Protein AF-A0A3P8FCE8-F1 (afdb_monomer)

Solvent-accessible surface area (backbone atoms only — not comparable to full-atom values): 5911 Å² total; per-residue (Å²): 136,85,81,62,67,84,40,74,64,48,49,51,50,54,50,51,55,49,52,52,50,52,53,52,50,52,50,52,50,55,52,50,54,53,53,51,54,52,49,52,51,52,48,48,30,59,73,77,32,58,80,65,49,49,60,73,68,52,72,84,70,67,68,68,69,76,62,60,77,73,83,77,75,63,91,83,64,75,55,67,53,75,76,68,36,71,73,72,59,78,78,75,76,131

Sequence (94 aa):
MAVPDSVQFAARYIQTAAAEREERARMKQLVLEMHEAQKEEEMEWGHYGGPDAVLAHQFPVNVNRDRWVKYNHPKGAPDADVVFGTHSQKRCAN

Foldseek 3Di:
DDDDPVPPVNVVVVVVVVVVVVVVVVVVVVVVVVVVVVVVVLVCCPVVNDPVSNVVPDDPDPPVVVVPPDDDDPPPDDDPCVVVNPPVVVVPDD

pLDDT: mean 75.03, std 12.64, range [42.12, 97.0]

Organism: NCBI:txid31246

Secondary structure (DSSP, 8-state):
-PPPTTSHHHHHHHHHHHHHHHHHHHHHHHHHHHHHHHHHHHHHHHHHS-HHHHHHTS----HHHHT-----PPTTPPPHHHHS-TTTGGG---

Mean predicted aligned error: 16.54 Å

Structure (mmCIF, N/CA/C/O backbone):
data_AF-A0A3P8FCE8-F1
#
_entry.id   AF-A0A3P8FCE8-F1
#
loop_
_atom_site.group_PDB
_atom_site.id
_atom_site.type_symbol
_atom_site.label_atom_id
_atom_site.label_alt_id
_atom_site.label_comp_id
_atom_site.label_asym_id
_atom_site.label_entity_id
_atom_site.label_seq_id
_atom_site.pdbx_PDB_ins_code
_atom_site.Cartn_x
_atom_site.Cartn_y
_atom_site.Cartn_z
_atom_site.occupancy
_atom_site.B_iso_or_equiv
_atom_site.auth_seq_id
_atom_site.auth_comp_id
_atom_site.auth_asym_id
_atom_site.auth_atom_id
_atom_site.pdbx_PDB_model_num
ATOM 1 N N . MET A 1 1 ? -25.219 1.845 21.271 1.00 49.00 1 MET A N 1
ATOM 2 C CA . MET A 1 1 ? -25.322 1.002 22.481 1.00 49.00 1 MET A CA 1
ATOM 3 C C . MET A 1 1 ? -23.904 0.716 22.947 1.00 49.00 1 MET A C 1
ATOM 5 O O . MET A 1 1 ? -23.176 0.068 22.210 1.00 49.00 1 MET A O 1
ATOM 9 N N . ALA A 1 2 ? -23.475 1.298 24.069 1.00 67.75 2 ALA A N 1
ATOM 10 C CA . ALA A 1 2 ? -22.135 1.085 24.615 1.00 67.75 2 ALA A CA 1
ATOM 11 C C . ALA A 1 2 ? -22.150 -0.179 25.482 1.00 67.75 2 ALA A C 1
ATOM 13 O O . ALA A 1 2 ? -23.003 -0.307 26.360 1.00 67.75 2 ALA A O 1
ATOM 14 N N . VAL A 1 3 ? -21.263 -1.129 25.188 1.00 57.91 3 VAL A N 1
ATOM 15 C CA . VAL A 1 3 ? -21.117 -2.355 25.981 1.00 57.91 3 VAL A CA 1
ATOM 16 C C . VAL A 1 3 ? -20.445 -1.974 27.305 1.00 57.91 3 VAL A C 1
ATOM 18 O O . VAL A 1 3 ? -19.390 -1.349 27.256 1.00 57.91 3 VAL A O 1
ATOM 21 N N . PRO A 1 4 ? -21.030 -2.300 28.470 1.00 61.84 4 PRO A N 1
ATOM 22 C CA . PRO A 1 4 ? -20.428 -1.973 29.758 1.00 61.84 4 PRO A CA 1
ATOM 23 C C . PRO A 1 4 ? -19.084 -2.686 29.956 1.00 61.84 4 PRO A C 1
ATOM 25 O O . PRO A 1 4 ? -18.988 -3.899 29.756 1.00 61.84 4 PRO A O 1
ATOM 28 N N . ASP A 1 5 ? -18.076 -1.954 30.435 1.00 60.62 5 ASP A N 1
ATOM 29 C CA . ASP A 1 5 ? -16.722 -2.469 30.712 1.00 60.62 5 ASP A CA 1
ATOM 30 C C . ASP A 1 5 ? -16.686 -3.569 31.793 1.00 60.62 5 ASP A C 1
ATOM 32 O O . ASP A 1 5 ? -15.682 -4.258 31.962 1.00 60.62 5 ASP A O 1
ATOM 36 N N . SER A 1 6 ? -17.793 -3.768 32.518 1.00 60.94 6 SER A N 1
ATOM 37 C CA . SER A 1 6 ? -17.958 -4.823 33.524 1.00 60.94 6 SER A CA 1
ATOM 38 C C . SER A 1 6 ? -17.999 -6.235 32.932 1.00 60.94 6 SER A C 1
ATOM 40 O O . SER A 1 6 ? -17.788 -7.216 33.649 1.00 60.94 6 SER A O 1
ATOM 42 N N . VAL A 1 7 ? -18.251 -6.367 31.628 1.00 68.94 7 VAL A N 1
ATOM 43 C CA . VAL A 1 7 ? -18.213 -7.656 30.939 1.00 68.94 7 VAL A CA 1
ATOM 44 C C . VAL A 1 7 ? -16.753 -7.978 30.617 1.00 68.94 7 VAL A C 1
ATOM 46 O O . VAL A 1 7 ? -16.113 -7.259 29.859 1.00 68.94 7 VAL A O 1
ATOM 49 N N . GLN A 1 8 ? -16.224 -9.087 31.146 1.00 73.38 8 GLN A N 1
ATOM 50 C CA . GLN A 1 8 ? -14.834 -9.557 30.945 1.00 73.38 8 GLN A CA 1
ATOM 51 C C . GLN A 1 8 ? -14.362 -9.511 29.477 1.00 73.38 8 GLN A C 1
ATOM 53 O O . GLN A 1 8 ? -13.184 -9.297 29.190 1.00 73.38 8 GLN A O 1
ATOM 58 N N . PHE A 1 9 ? -15.293 -9.689 28.539 1.00 76.62 9 PHE A N 1
ATOM 59 C CA . PHE A 1 9 ? -15.059 -9.560 27.106 1.00 76.62 9 PHE A CA 1
ATOM 60 C C . PHE A 1 9 ? -14.689 -8.132 26.668 1.00 76.62 9 PHE A C 1
ATOM 62 O O . PHE A 1 9 ? -13.752 -7.975 25.892 1.00 76.62 9 PHE A O 1
ATOM 69 N N . ALA A 1 10 ? -15.369 -7.099 27.176 1.00 78.00 10 ALA A N 1
ATOM 70 C CA . ALA A 1 10 ? -15.102 -5.701 26.832 1.00 78.00 10 ALA A CA 1
ATOM 71 C C . ALA A 1 10 ? -13.696 -5.276 27.285 1.00 78.00 10 ALA A C 1
ATOM 73 O O . ALA A 1 10 ? -12.928 -4.734 26.493 1.00 78.00 10 ALA A O 1
ATOM 74 N N . ALA A 1 11 ? -13.314 -5.634 28.515 1.00 81.00 11 ALA A N 1
ATOM 75 C CA . ALA A 1 11 ? -11.971 -5.383 29.035 1.00 81.00 11 ALA A CA 1
ATOM 76 C C . ALA A 1 11 ? -10.878 -6.070 28.192 1.00 81.00 11 ALA A C 1
ATOM 78 O O . ALA A 1 11 ? -9.894 -5.430 27.819 1.00 81.00 11 ALA A O 1
ATOM 79 N N . ARG A 1 12 ? -11.065 -7.349 27.823 1.00 80.69 12 ARG A N 1
ATOM 80 C CA . ARG A 1 12 ? -10.123 -8.060 26.938 1.00 80.69 12 ARG A CA 1
ATOM 81 C C . ARG A 1 12 ? -10.062 -7.443 25.545 1.00 80.69 12 ARG A C 1
ATOM 83 O O . ARG A 1 12 ? -8.968 -7.276 25.025 1.00 80.69 12 ARG A O 1
ATOM 90 N N . TYR A 1 13 ? -11.202 -7.069 24.968 1.00 84.75 13 TYR A N 1
ATOM 91 C CA . TYR A 1 13 ? -11.263 -6.446 23.647 1.00 84.75 13 TYR A CA 1
ATOM 92 C C . TYR A 1 13 ? -10.494 -5.118 23.599 1.00 84.75 13 TYR A C 1
ATOM 94 O O . TYR A 1 13 ? -9.750 -4.860 22.652 1.00 84.75 13 TYR A O 1
ATOM 102 N N . ILE A 1 14 ? -10.617 -4.289 24.641 1.00 86.31 14 ILE A N 1
ATOM 103 C CA . ILE A 1 14 ? -9.867 -3.030 24.754 1.00 86.31 14 ILE A CA 1
ATOM 104 C C . ILE A 1 14 ? -8.361 -3.305 24.845 1.00 86.31 14 ILE A C 1
ATOM 106 O O . ILE A 1 14 ? -7.584 -2.648 24.153 1.00 86.31 14 ILE A O 1
ATOM 110 N N . GLN A 1 15 ? -7.948 -4.297 25.641 1.00 85.69 15 GLN A N 1
ATOM 111 C CA . GLN A 1 15 ? -6.540 -4.689 25.766 1.00 85.69 15 GLN A CA 1
ATOM 112 C C . GLN A 1 15 ? -5.969 -5.213 24.444 1.00 85.69 15 GLN A C 1
ATOM 114 O O . GLN A 1 15 ? -4.901 -4.772 24.027 1.00 85.69 15 GLN A O 1
ATOM 119 N N . THR A 1 16 ? -6.692 -6.089 23.740 1.00 84.56 16 THR A N 1
ATOM 120 C CA . THR A 1 16 ? -6.254 -6.605 22.434 1.00 84.56 16 THR A CA 1
ATOM 121 C C . THR A 1 16 ? -6.179 -5.499 21.388 1.00 84.56 16 THR A C 1
ATOM 123 O O . THR A 1 16 ? -5.218 -5.438 20.631 1.00 84.56 16 THR A O 1
ATOM 126 N N . ALA A 1 17 ? -7.145 -4.575 21.380 1.00 87.25 17 ALA A N 1
ATOM 127 C CA . ALA A 1 17 ? -7.132 -3.438 20.465 1.00 87.25 17 ALA A CA 1
ATOM 128 C C . ALA A 1 17 ? -5.993 -2.451 20.779 1.00 87.25 17 ALA A C 1
ATOM 130 O O . ALA A 1 17 ? -5.476 -1.801 19.873 1.00 87.25 17 ALA A O 1
ATOM 131 N N . ALA A 1 18 ? -5.604 -2.305 22.048 1.00 88.69 18 ALA A N 1
ATOM 132 C CA . ALA A 1 18 ? -4.447 -1.505 22.438 1.00 88.69 18 ALA A CA 1
ATOM 133 C C . ALA A 1 18 ? -3.134 -2.162 21.986 1.00 88.69 18 ALA A C 1
ATOM 135 O O . ALA A 1 18 ? -2.334 -1.498 21.329 1.00 88.69 18 ALA A O 1
ATOM 136 N N . ALA A 1 19 ? -2.968 -3.463 22.242 1.00 88.94 19 ALA A N 1
ATOM 137 C CA . ALA A 1 19 ? -1.796 -4.229 21.815 1.00 88.94 19 ALA A CA 1
ATOM 138 C C . ALA A 1 19 ? -1.627 -4.221 20.285 1.00 88.94 19 ALA A C 1
ATOM 140 O O . ALA A 1 19 ? -0.542 -3.953 19.780 1.00 88.94 19 ALA A O 1
ATOM 141 N N . GLU A 1 20 ? -2.714 -4.397 19.527 1.00 89.88 20 GLU A N 1
ATOM 142 C CA . GLU A 1 20 ? -2.663 -4.352 18.062 1.00 89.88 20 GLU A CA 1
ATOM 143 C C . GLU A 1 20 ? -2.246 -2.966 17.535 1.00 89.88 20 GLU A C 1
ATOM 145 O O . GLU A 1 20 ? -1.529 -2.857 16.539 1.00 89.88 20 GLU A O 1
ATOM 150 N N . ARG A 1 21 ? -2.671 -1.875 18.189 1.00 90.69 21 ARG A N 1
ATOM 151 C CA . ARG A 1 21 ? -2.226 -0.524 17.808 1.00 90.69 21 ARG A CA 1
ATOM 152 C C . ARG A 1 21 ? -0.738 -0.327 18.057 1.00 90.69 21 ARG A C 1
ATOM 154 O O . ARG A 1 21 ? -0.088 0.301 17.224 1.00 90.69 21 ARG A O 1
ATOM 161 N N . GLU A 1 22 ? -0.220 -0.845 19.165 1.00 92.94 22 GLU A N 1
ATOM 162 C CA . GLU A 1 22 ? 1.203 -0.780 19.493 1.00 92.94 22 GLU A CA 1
ATOM 163 C C . GLU A 1 22 ? 2.039 -1.585 18.492 1.00 92.94 22 GLU A C 1
ATOM 165 O O . GLU A 1 22 ? 2.990 -1.054 17.919 1.00 92.94 22 GLU A O 1
ATOM 170 N N . GLU A 1 23 ? 1.629 -2.814 18.170 1.00 91.75 23 GLU A N 1
ATOM 171 C CA . GLU A 1 23 ? 2.295 -3.632 17.150 1.00 91.75 23 GLU A CA 1
ATOM 172 C C . GLU A 1 23 ? 2.261 -2.968 15.770 1.00 91.75 23 GLU A C 1
ATOM 174 O O . GLU A 1 23 ? 3.283 -2.900 15.084 1.00 91.75 23 GLU A O 1
ATOM 179 N N . ARG A 1 24 ? 1.114 -2.401 15.373 1.00 93.00 24 ARG A N 1
ATOM 180 C CA . ARG A 1 24 ? 1.002 -1.634 14.124 1.00 93.00 24 ARG A CA 1
ATOM 181 C C . ARG A 1 24 ? 1.900 -0.400 14.133 1.00 93.00 24 ARG A C 1
ATOM 183 O O . ARG A 1 24 ? 2.464 -0.074 13.093 1.00 93.00 24 ARG A O 1
ATOM 190 N N . ALA A 1 25 ? 2.023 0.307 15.255 1.00 94.88 25 ALA A N 1
ATOM 191 C CA . ALA A 1 25 ? 2.906 1.467 15.367 1.00 94.88 25 ALA A CA 1
ATOM 192 C C . ALA A 1 25 ? 4.379 1.057 15.250 1.00 94.88 25 ALA A C 1
ATOM 194 O O . ALA A 1 25 ? 5.110 1.646 14.457 1.00 94.88 25 ALA A O 1
ATOM 195 N N . ARG A 1 26 ? 4.781 -0.014 15.941 1.00 96.00 26 ARG A N 1
ATOM 196 C CA . ARG A 1 26 ? 6.124 -0.592 15.841 1.00 96.00 26 ARG A CA 1
ATOM 197 C C . ARG A 1 26 ? 6.445 -1.036 14.415 1.00 96.00 26 ARG A C 1
ATOM 199 O O . ARG A 1 26 ? 7.520 -0.740 13.909 1.00 96.00 26 ARG A O 1
ATOM 206 N N . MET A 1 27 ? 5.512 -1.717 13.751 1.00 96.19 27 MET A N 1
ATOM 207 C CA . MET A 1 27 ? 5.693 -2.153 12.367 1.00 96.19 27 MET A CA 1
ATOM 208 C C . MET A 1 27 ? 5.819 -0.959 11.421 1.00 96.19 27 MET A C 1
ATOM 210 O O . MET A 1 27 ? 6.699 -0.953 10.568 1.00 96.19 27 MET A O 1
ATOM 214 N N . LYS A 1 28 ? 4.977 0.069 11.580 1.00 97.00 28 LYS A N 1
ATOM 215 C CA . LYS A 1 28 ? 5.099 1.310 10.805 1.00 97.00 28 LYS A CA 1
ATOM 216 C C . LYS A 1 28 ? 6.467 1.952 10.996 1.00 97.00 28 LYS A C 1
ATOM 218 O O . LYS A 1 28 ? 7.062 2.361 10.010 1.00 97.00 28 LYS A O 1
ATOM 223 N N . GLN A 1 29 ? 6.957 2.017 12.2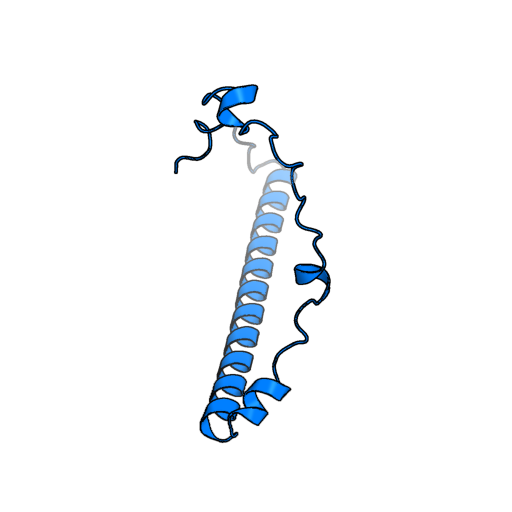32 1.00 96.19 29 GLN A N 1
ATOM 224 C CA . GLN A 1 29 ? 8.273 2.571 12.525 1.00 96.19 29 GLN A CA 1
ATOM 225 C C . GLN A 1 29 ? 9.390 1.762 11.853 1.00 96.19 29 GLN A C 1
ATOM 227 O O . GLN A 1 29 ? 10.180 2.341 11.120 1.00 96.19 29 GLN A O 1
ATOM 232 N N . LEU A 1 30 ? 9.389 0.434 12.002 1.00 95.81 30 LEU A N 1
ATOM 233 C CA . LEU A 1 30 ? 10.352 -0.449 11.333 1.00 95.81 30 LEU A CA 1
ATOM 234 C C . LEU A 1 30 ? 10.343 -0.250 9.811 1.00 95.81 30 LEU A C 1
ATOM 236 O O . LEU A 1 30 ? 11.386 -0.171 9.173 1.00 95.81 30 LEU A O 1
ATOM 240 N N . VAL A 1 31 ? 9.152 -0.160 9.219 1.00 95.06 31 VAL A N 1
ATOM 241 C CA . VAL A 1 31 ? 9.001 0.064 7.781 1.00 95.06 31 VAL A CA 1
ATOM 242 C C . VAL A 1 31 ? 9.558 1.431 7.383 1.00 95.06 31 VAL A C 1
ATOM 244 O O . VAL A 1 31 ? 10.221 1.521 6.356 1.00 95.06 31 VAL A O 1
ATOM 247 N N . LEU A 1 32 ? 9.320 2.491 8.160 1.00 94.94 32 LEU A N 1
ATOM 248 C CA . LEU A 1 32 ? 9.900 3.811 7.888 1.00 94.94 32 LEU A CA 1
ATOM 249 C C . LEU A 1 32 ? 11.433 3.779 7.947 1.00 94.94 32 LEU A C 1
ATOM 251 O O . LEU A 1 32 ? 12.061 4.279 7.021 1.00 94.94 32 LEU A O 1
ATOM 255 N N . GLU A 1 33 ? 12.013 3.131 8.959 1.00 94.94 33 GLU A N 1
ATOM 256 C CA . GLU A 1 33 ? 13.468 2.951 9.093 1.00 94.94 33 GLU A CA 1
ATOM 257 C C . GLU A 1 33 ? 14.058 2.209 7.880 1.00 94.94 33 GLU A C 1
ATOM 259 O O . GLU A 1 33 ? 15.085 2.612 7.338 1.00 94.94 33 GLU A O 1
ATOM 264 N N . MET A 1 34 ? 13.375 1.171 7.381 1.00 91.75 34 MET A N 1
ATOM 265 C CA . MET A 1 34 ? 13.795 0.466 6.163 1.00 91.75 34 MET A CA 1
ATOM 266 C C . MET A 1 34 ? 13.785 1.368 4.921 1.00 91.75 34 MET A C 1
ATOM 268 O O . MET A 1 34 ? 14.710 1.297 4.115 1.00 91.75 34 MET A O 1
ATOM 272 N N . HIS A 1 35 ? 12.757 2.205 4.749 1.00 89.50 35 HIS A N 1
ATOM 273 C CA . HIS A 1 35 ? 12.701 3.142 3.622 1.00 89.50 35 HIS A CA 1
ATOM 274 C C . HIS A 1 35 ? 13.776 4.229 3.729 1.00 89.50 35 HIS A C 1
ATOM 276 O O . HIS A 1 35 ? 14.318 4.651 2.710 1.00 89.50 35 HIS A O 1
ATOM 282 N N . GLU A 1 36 ? 14.078 4.695 4.943 1.00 87.56 36 GLU A N 1
ATOM 283 C CA . GLU A 1 36 ? 15.130 5.684 5.182 1.00 87.56 36 GLU A CA 1
ATOM 284 C C . GLU A 1 36 ? 16.509 5.123 4.824 1.00 87.56 36 GLU A C 1
ATOM 286 O O . GLU A 1 36 ? 17.221 5.746 4.039 1.00 87.56 36 GLU A O 1
ATOM 291 N N . ALA A 1 37 ? 16.826 3.908 5.281 1.00 87.75 37 ALA A N 1
ATOM 292 C CA . ALA A 1 37 ? 18.070 3.225 4.933 1.00 87.75 37 ALA A CA 1
ATOM 293 C C . ALA A 1 37 ? 18.206 2.986 3.417 1.00 87.75 37 ALA A C 1
ATOM 295 O O . ALA A 1 37 ? 19.265 3.227 2.845 1.00 87.75 37 ALA A O 1
ATOM 296 N N . GLN A 1 38 ? 17.121 2.581 2.741 1.00 81.94 38 GLN A N 1
ATOM 297 C CA . GLN A 1 38 ? 17.112 2.443 1.277 1.00 81.94 38 GLN A CA 1
ATOM 298 C C . GLN A 1 38 ? 17.382 3.772 0.565 1.00 81.94 38 GLN A C 1
ATOM 300 O O . GLN A 1 38 ? 18.097 3.809 -0.433 1.00 81.94 38 GLN A O 1
ATOM 305 N N . LYS A 1 39 ? 16.809 4.869 1.067 1.00 81.81 39 LYS A N 1
ATOM 306 C CA . LYS A 1 39 ? 16.983 6.200 0.480 1.00 81.81 39 LYS A CA 1
ATOM 307 C C . LYS A 1 39 ? 18.400 6.737 0.678 1.00 81.81 39 LYS A C 1
ATOM 309 O O . LYS A 1 39 ? 18.913 7.419 -0.206 1.00 81.81 39 LYS A O 1
ATOM 314 N N . GLU A 1 40 ? 19.011 6.470 1.830 1.00 82.31 40 GLU A N 1
ATOM 315 C CA . GLU A 1 40 ? 20.408 6.822 2.096 1.00 82.31 40 GLU A CA 1
ATOM 316 C C . GLU A 1 40 ? 21.348 6.061 1.155 1.00 82.31 40 GLU A C 1
ATOM 318 O O . GLU A 1 40 ? 22.181 6.684 0.501 1.00 82.31 40 GLU A O 1
ATOM 323 N N . GLU A 1 41 ? 21.132 4.754 0.988 1.00 76.81 41 GLU A N 1
ATOM 324 C CA . GLU A 1 41 ? 21.877 3.927 0.035 1.00 76.81 41 GLU A CA 1
ATOM 325 C C . GLU A 1 41 ? 21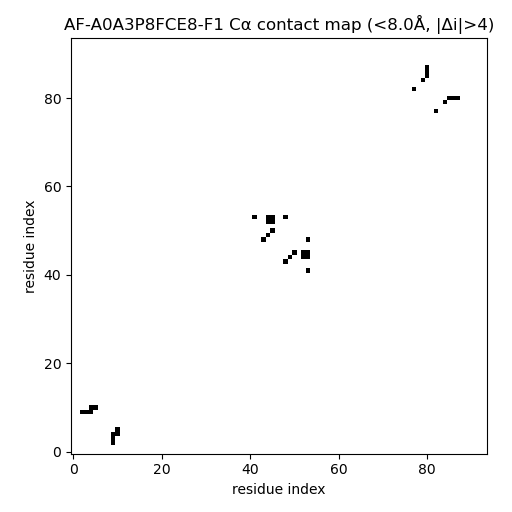.710 4.438 -1.411 1.00 76.81 41 GLU A C 1
ATOM 327 O O . GLU A 1 41 ? 22.694 4.621 -2.125 1.00 76.81 41 GLU A O 1
ATOM 332 N N . GLU A 1 42 ? 20.486 4.747 -1.854 1.00 74.44 42 GLU A N 1
ATOM 333 C CA . GLU A 1 42 ? 20.231 5.325 -3.185 1.00 74.44 42 GLU A CA 1
ATOM 334 C C . GLU A 1 42 ? 20.945 6.675 -3.380 1.00 74.44 42 GLU A C 1
ATOM 336 O O . GLU A 1 42 ? 21.500 6.943 -4.449 1.00 74.44 42 GLU A O 1
ATOM 341 N N . MET A 1 43 ? 20.962 7.525 -2.348 1.00 74.56 43 MET A N 1
ATOM 342 C CA . MET A 1 43 ? 21.668 8.806 -2.381 1.00 74.56 43 MET A CA 1
ATOM 343 C C . MET A 1 43 ? 23.184 8.612 -2.460 1.00 74.56 43 MET A C 1
ATOM 345 O O . MET A 1 43 ? 23.840 9.319 -3.224 1.00 74.56 43 MET A O 1
ATOM 349 N N . GLU A 1 44 ? 23.741 7.656 -1.718 1.00 74.62 44 GLU A N 1
ATOM 350 C CA . GLU A 1 44 ? 25.160 7.307 -1.778 1.00 74.62 44 GLU A CA 1
ATOM 351 C C . GLU A 1 44 ? 25.543 6.803 -3.175 1.00 74.62 44 GLU A C 1
ATOM 353 O O . GLU A 1 44 ? 26.500 7.306 -3.773 1.00 74.62 44 GLU A O 1
ATOM 358 N N . TRP A 1 45 ? 24.748 5.900 -3.757 1.00 68.25 45 TRP A N 1
ATOM 359 C CA . TRP A 1 45 ? 24.946 5.428 -5.128 1.00 68.25 45 TRP A CA 1
ATOM 360 C C . TRP A 1 45 ? 24.788 6.534 -6.170 1.00 68.25 45 TRP A C 1
ATOM 362 O O . TRP A 1 45 ? 25.515 6.529 -7.155 1.00 68.25 45 TRP A O 1
ATOM 372 N N . GLY A 1 46 ? 23.882 7.492 -5.973 1.00 67.56 46 GLY A N 1
ATOM 373 C CA . GLY A 1 46 ? 23.728 8.641 -6.869 1.00 67.56 46 GLY A CA 1
ATOM 374 C C . GLY A 1 46 ? 24.827 9.699 -6.722 1.00 67.56 46 GLY A C 1
ATOM 375 O O . GLY A 1 46 ? 25.098 10.437 -7.669 1.00 67.56 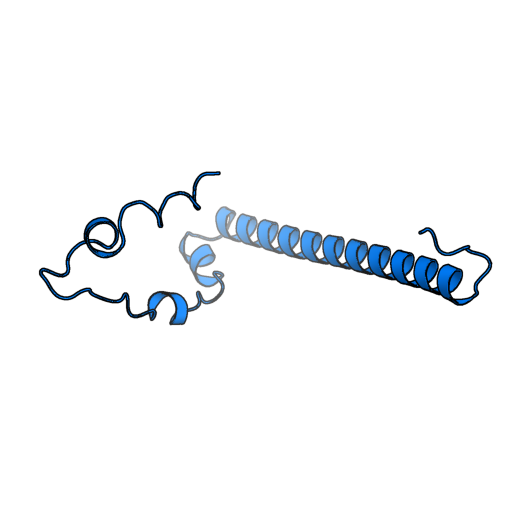46 GLY A O 1
ATOM 376 N N . HIS A 1 47 ? 25.457 9.788 -5.547 1.00 62.44 47 HIS A N 1
ATOM 377 C CA . HIS A 1 47 ? 26.504 10.765 -5.248 1.00 62.44 47 HIS A CA 1
ATOM 378 C C . HIS A 1 47 ? 27.914 10.252 -5.591 1.00 62.44 47 HIS A C 1
ATOM 380 O O . HIS A 1 47 ? 28.748 11.022 -6.068 1.00 62.44 47 HIS A O 1
ATOM 386 N N . TYR A 1 48 ? 28.195 8.966 -5.358 1.00 60.78 48 TYR A N 1
ATOM 387 C CA . TYR A 1 48 ? 29.504 8.342 -5.603 1.00 60.78 48 TYR A CA 1
ATOM 388 C C . TYR A 1 48 ? 29.515 7.365 -6.783 1.00 60.78 48 TYR A C 1
ATOM 390 O O . TYR A 1 48 ? 30.565 7.151 -7.393 1.00 60.78 48 TYR A O 1
ATOM 398 N N . GLY A 1 49 ? 28.372 6.775 -7.125 1.00 56.59 49 GLY A N 1
ATOM 399 C CA . GLY A 1 49 ? 28.211 5.940 -8.306 1.00 56.59 49 GLY A CA 1
ATOM 400 C C . GLY A 1 49 ? 27.848 6.781 -9.528 1.00 56.59 49 GLY A C 1
ATOM 401 O O . GLY A 1 49 ? 27.112 7.762 -9.458 1.00 56.59 49 GLY A O 1
ATOM 402 N N . GLY A 1 50 ? 28.378 6.408 -10.691 1.00 64.94 50 GLY A N 1
ATOM 403 C CA . GLY A 1 50 ? 27.906 6.974 -11.952 1.00 64.94 50 GLY A CA 1
ATOM 404 C C . GLY A 1 50 ? 26.421 6.646 -12.198 1.00 64.94 50 GLY A C 1
ATOM 405 O O . GLY A 1 50 ? 25.850 5.803 -11.506 1.00 64.94 50 GLY A O 1
ATOM 406 N N . PRO A 1 51 ? 25.794 7.225 -13.237 1.00 65.12 51 PRO A N 1
ATOM 407 C CA . PRO A 1 51 ? 24.384 6.975 -13.574 1.00 65.12 51 PRO A CA 1
ATOM 408 C C . PRO A 1 51 ? 24.040 5.484 -13.772 1.00 65.12 51 PRO A C 1
ATOM 410 O O . PRO A 1 51 ? 22.886 5.090 -13.634 1.00 65.12 51 PRO A O 1
ATOM 413 N N . ASP A 1 52 ? 25.046 4.657 -14.060 1.00 62.62 52 ASP A N 1
ATOM 414 C CA . ASP A 1 52 ? 24.932 3.209 -14.247 1.00 62.62 52 ASP A CA 1
ATOM 415 C C . ASP A 1 52 ? 24.770 2.433 -12.919 1.00 62.62 52 ASP A C 1
ATOM 417 O O . ASP A 1 52 ? 24.076 1.419 -12.866 1.00 62.62 52 ASP A O 1
ATOM 421 N N . ALA A 1 53 ? 25.337 2.937 -11.813 1.00 61.25 53 ALA A N 1
ATOM 422 C CA . ALA A 1 53 ? 25.218 2.319 -10.487 1.00 61.25 53 ALA A CA 1
ATOM 423 C C . ALA A 1 53 ? 23.793 2.449 -9.921 1.00 61.25 53 ALA A C 1
ATOM 425 O O . ALA A 1 53 ? 23.259 1.506 -9.342 1.00 61.25 53 ALA A O 1
ATOM 426 N N . VAL A 1 54 ? 23.144 3.589 -10.174 1.00 61.59 54 VAL A N 1
ATOM 427 C CA . VAL A 1 54 ? 21.736 3.829 -9.819 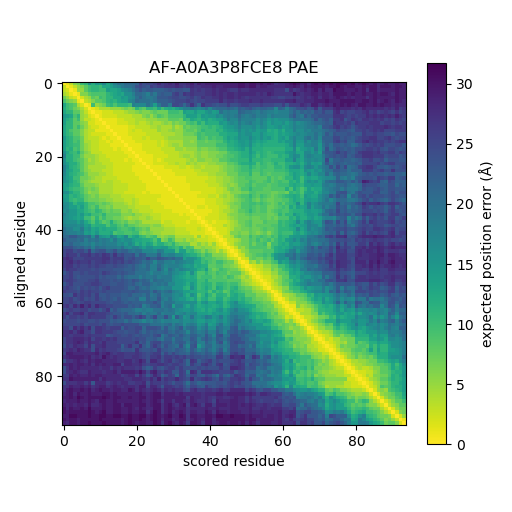1.00 61.59 54 VAL A CA 1
ATOM 428 C C . VAL A 1 54 ? 20.799 2.909 -10.612 1.00 61.59 54 VAL A C 1
ATOM 430 O O . VAL A 1 54 ? 19.790 2.449 -10.081 1.00 61.59 54 VAL A O 1
ATOM 433 N N . LEU A 1 55 ? 21.120 2.606 -11.876 1.00 63.91 55 LEU A N 1
ATOM 434 C CA . LEU A 1 55 ? 20.316 1.704 -12.709 1.00 63.91 55 LEU A CA 1
ATOM 435 C C . LEU A 1 55 ? 20.423 0.239 -12.261 1.00 63.91 55 LEU A C 1
ATOM 437 O O . LEU A 1 55 ? 19.430 -0.485 -12.297 1.00 63.91 55 LEU A O 1
ATOM 441 N N . ALA A 1 56 ? 21.613 -0.194 -11.836 1.00 63.12 56 ALA A N 1
ATOM 442 C CA . ALA A 1 56 ? 21.871 -1.568 -11.406 1.00 63.12 56 ALA A CA 1
ATOM 443 C C . ALA A 1 56 ? 21.145 -1.947 -10.102 1.00 63.12 56 ALA A C 1
ATOM 445 O O . ALA A 1 56 ? 20.825 -3.118 -9.903 1.00 63.12 56 ALA A O 1
ATOM 446 N N . HIS A 1 57 ? 20.860 -0.963 -9.243 1.00 62.28 57 HIS A N 1
ATOM 447 C CA . HIS A 1 57 ? 20.202 -1.169 -7.947 1.00 62.28 57 HIS A CA 1
ATOM 448 C C . HIS A 1 57 ? 18.683 -0.962 -7.976 1.00 62.28 57 HIS A C 1
ATOM 450 O O . HIS A 1 57 ? 18.010 -1.106 -6.955 1.00 62.28 57 HIS A O 1
ATOM 456 N N . GLN A 1 58 ? 18.106 -0.653 -9.141 1.00 64.88 58 GLN A N 1
ATOM 457 C CA . GLN A 1 58 ? 16.655 -0.615 -9.276 1.00 64.88 58 GLN A CA 1
ATOM 458 C C . GLN A 1 58 ? 16.082 -2.022 -9.115 1.00 64.88 58 GLN A C 1
ATOM 460 O O . GLN A 1 58 ? 16.441 -2.956 -9.835 1.00 64.88 58 GLN A O 1
ATOM 465 N N . PHE A 1 59 ? 15.140 -2.164 -8.181 1.00 62.75 59 PHE A N 1
ATOM 466 C CA . PHE A 1 59 ? 14.359 -3.386 -8.044 1.00 62.75 59 PHE A CA 1
ATOM 467 C C . PHE A 1 59 ? 13.763 -3.773 -9.401 1.00 62.75 59 PHE A C 1
ATOM 469 O O . PHE A 1 59 ? 13.251 -2.897 -10.107 1.00 62.75 59 PHE A O 1
ATOM 476 N N . PRO A 1 60 ? 13.788 -5.066 -9.773 1.00 68.31 60 PRO A N 1
ATOM 477 C CA . PRO A 1 60 ? 13.257 -5.510 -11.049 1.00 68.31 60 PRO A CA 1
ATOM 478 C C . PRO A 1 60 ? 11.798 -5.073 -11.158 1.00 68.31 60 PRO A C 1
ATOM 480 O O . PRO A 1 60 ? 10.921 -5.543 -10.426 1.00 68.31 60 PRO A O 1
ATOM 483 N N . VAL A 1 61 ? 11.550 -4.128 -12.062 1.00 68.00 61 VAL A N 1
ATOM 484 C CA . VAL A 1 61 ? 10.217 -3.584 -12.296 1.00 68.00 61 VAL A CA 1
ATOM 485 C C . VAL A 1 61 ? 9.329 -4.736 -12.751 1.00 68.00 61 VAL A C 1
ATOM 487 O O . VAL A 1 61 ? 9.741 -5.567 -13.563 1.00 68.00 61 VAL A O 1
ATOM 490 N N . ASN A 1 62 ? 8.113 -4.828 -12.211 1.00 71.44 62 ASN A N 1
ATOM 491 C CA . ASN A 1 62 ? 7.194 -5.895 -12.586 1.00 71.44 62 ASN A CA 1
ATOM 492 C C . ASN A 1 62 ? 6.855 -5.803 -14.083 1.00 71.44 62 ASN A C 1
ATOM 494 O O . ASN A 1 62 ? 5.942 -5.079 -14.475 1.00 71.44 62 ASN A O 1
ATOM 498 N N . VAL A 1 63 ? 7.532 -6.608 -14.900 1.00 72.75 63 VAL A N 1
ATOM 499 C CA . VAL A 1 63 ? 7.331 -6.691 -16.354 1.00 72.75 63 VAL A CA 1
ATOM 500 C C . VAL A 1 63 ? 5.913 -7.120 -16.741 1.00 72.75 63 VAL A C 1
ATOM 502 O O . VAL A 1 63 ? 5.470 -6.861 -17.857 1.00 72.75 63 VAL A O 1
ATOM 505 N N . ASN A 1 64 ? 5.155 -7.751 -15.833 1.00 73.31 64 ASN A N 1
ATOM 506 C CA . ASN A 1 64 ? 3.756 -8.096 -16.086 1.00 73.31 64 ASN A CA 1
ATOM 507 C C . ASN A 1 64 ? 2.819 -6.881 -16.013 1.00 73.31 64 ASN A C 1
ATOM 509 O O . ASN A 1 64 ? 1.709 -6.967 -16.536 1.00 73.31 64 ASN A O 1
ATOM 513 N N . ARG A 1 65 ? 3.243 -5.756 -15.414 1.00 68.75 65 ARG A N 1
ATOM 514 C CA . ARG A 1 65 ? 2.473 -4.501 -15.402 1.00 68.75 65 ARG A CA 1
ATOM 515 C C . ARG A 1 65 ? 2.290 -3.951 -16.817 1.00 68.75 65 ARG A C 1
ATOM 517 O O . ARG A 1 65 ? 1.190 -3.546 -17.179 1.00 68.75 65 ARG A O 1
ATOM 524 N N . ASP A 1 66 ? 3.340 -4.019 -17.630 1.00 69.31 66 ASP A N 1
ATOM 525 C CA . ASP A 1 66 ? 3.314 -3.544 -19.017 1.00 69.31 66 ASP A CA 1
ATOM 526 C C . ASP A 1 66 ? 2.731 -4.582 -19.989 1.00 69.31 66 ASP A C 1
ATOM 528 O O . ASP A 1 66 ? 2.359 -4.249 -21.113 1.00 69.31 66 ASP A O 1
ATOM 532 N N . ARG A 1 67 ? 2.575 -5.840 -19.546 1.00 70.81 67 ARG A N 1
ATOM 533 C CA . ARG A 1 67 ? 1.903 -6.909 -20.311 1.00 70.81 67 ARG A CA 1
ATOM 534 C C . ARG A 1 67 ? 0.379 -6.828 -20.274 1.00 70.81 67 ARG A C 1
ATOM 536 O O . ARG A 1 67 ? -0.274 -7.671 -20.890 1.00 70.81 67 ARG A O 1
ATOM 543 N N . TRP A 1 68 ? -0.214 -5.858 -19.575 1.00 72.50 68 TRP A N 1
ATOM 544 C CA . TRP A 1 68 ? -1.653 -5.629 -19.671 1.00 72.50 68 TRP A CA 1
ATOM 545 C C . TRP A 1 68 ? -2.016 -5.260 -21.108 1.00 72.50 68 TRP A C 1
ATOM 547 O O . TRP A 1 68 ? -1.721 -4.166 -21.590 1.00 72.50 68 TRP A O 1
ATOM 557 N N . VAL A 1 69 ? -2.665 -6.203 -21.795 1.00 74.50 69 VAL A N 1
ATOM 558 C CA . VAL A 1 69 ? -3.235 -5.994 -23.123 1.00 74.50 69 VAL A CA 1
ATOM 559 C C . VAL A 1 69 ? -4.299 -4.915 -22.977 1.00 74.50 69 VAL A C 1
ATOM 561 O O . VAL A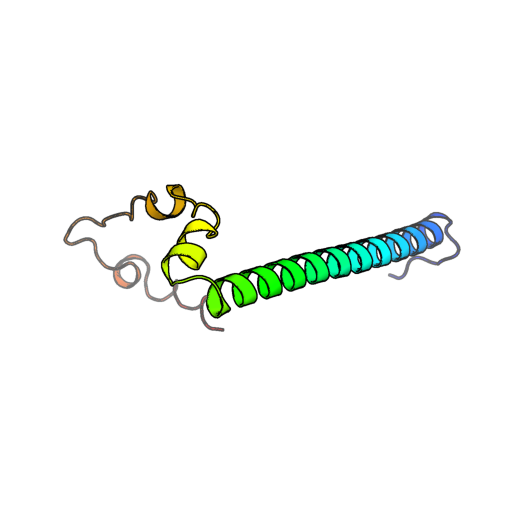 1 69 ? -5.408 -5.173 -22.509 1.00 74.50 69 VAL A O 1
ATOM 564 N N . LYS A 1 70 ? -3.945 -3.681 -23.338 1.00 75.19 70 LYS A N 1
ATOM 565 C CA . LYS A 1 70 ? -4.905 -2.582 -23.418 1.00 75.19 70 LYS A CA 1
ATOM 566 C C . LYS A 1 70 ? -5.986 -3.010 -24.406 1.00 75.19 70 LYS A C 1
ATOM 568 O O . LYS A 1 70 ? -5.684 -3.323 -25.559 1.00 75.19 70 LYS A O 1
ATOM 573 N N . TYR A 1 71 ? -7.228 -3.081 -23.937 1.00 79.00 71 TYR A N 1
ATOM 574 C CA . TYR A 1 71 ? -8.354 -3.442 -24.785 1.00 79.00 71 TYR A CA 1
ATOM 575 C C . TYR A 1 71 ? -8.498 -2.393 -25.892 1.00 79.00 71 TYR A C 1
ATOM 577 O O . TYR A 1 71 ? -8.776 -1.223 -25.627 1.00 79.00 71 TYR A O 1
ATOM 585 N N . ASN A 1 72 ? -8.256 -2.810 -27.133 1.00 78.94 72 ASN A N 1
ATOM 586 C CA . ASN A 1 72 ? -8.455 -1.967 -28.301 1.00 78.94 72 ASN A CA 1
ATOM 587 C C . ASN A 1 72 ? -9.912 -2.104 -28.730 1.00 78.94 72 ASN A C 1
ATOM 589 O O . ASN A 1 72 ? -10.318 -3.154 -29.230 1.00 78.94 72 ASN A O 1
ATOM 593 N N . HIS A 1 73 ? -10.697 -1.049 -28.528 1.00 79.06 73 HIS A N 1
ATOM 594 C CA . HIS A 1 73 ? -12.069 -1.016 -29.017 1.00 79.06 73 HIS A CA 1
ATOM 595 C C . HIS A 1 73 ? -12.062 -1.081 -30.555 1.00 79.06 73 HIS A C 1
ATOM 597 O O . HIS A 1 73 ? -11.211 -0.446 -31.190 1.00 79.06 73 HIS A O 1
ATOM 603 N N . PRO A 1 74 ? -12.974 -1.849 -31.177 1.00 81.81 74 PRO A N 1
ATO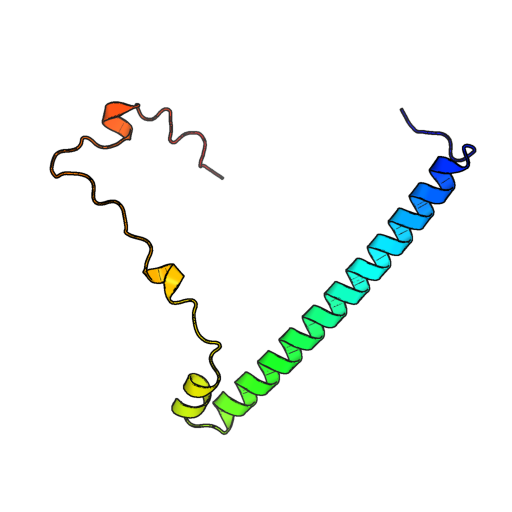M 604 C CA . PRO A 1 74 ? -13.069 -1.899 -32.629 1.00 81.81 74 PRO A CA 1
ATOM 605 C C . PRO A 1 74 ? -13.341 -0.497 -33.189 1.00 81.81 74 PRO A C 1
ATOM 607 O O . PRO A 1 74 ? -14.070 0.297 -32.590 1.00 81.81 74 PRO A O 1
ATOM 610 N N . LYS A 1 75 ? -12.741 -0.178 -34.343 1.00 81.06 75 LYS A N 1
ATOM 611 C CA . LYS A 1 75 ? -12.917 1.130 -34.992 1.00 81.06 75 LYS A CA 1
ATOM 612 C C . LYS A 1 75 ? -14.405 1.362 -35.275 1.00 81.06 75 LYS A C 1
ATOM 614 O O . LYS A 1 75 ? -15.029 0.543 -35.940 1.00 81.06 75 LYS A O 1
ATOM 619 N N . GLY A 1 76 ? -14.947 2.473 -34.777 1.00 73.50 76 GLY A N 1
ATOM 620 C CA . GLY A 1 76 ? -16.368 2.810 -34.909 1.00 73.50 76 GLY A CA 1
ATOM 621 C C .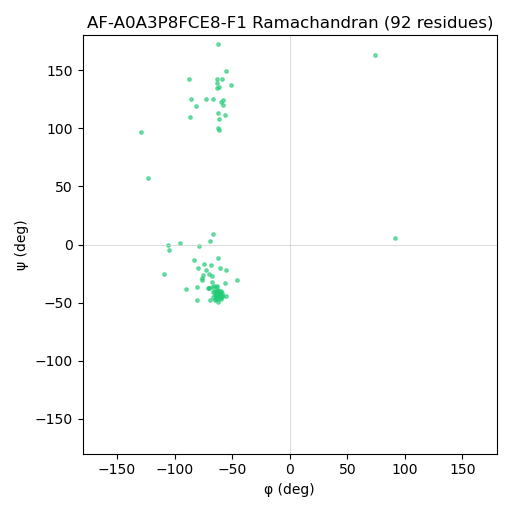 GLY A 1 76 ? -17.253 2.331 -33.756 1.00 73.50 76 GLY A C 1
ATOM 622 O O . GLY A 1 76 ? -18.466 2.507 -33.833 1.00 73.50 76 GLY A O 1
ATOM 623 N N . ALA A 1 77 ? -16.681 1.758 -32.689 1.00 78.12 77 ALA A N 1
ATOM 624 C CA . ALA A 1 77 ? -17.410 1.599 -31.437 1.00 78.12 77 ALA A CA 1
ATOM 625 C C . ALA A 1 77 ? -17.828 2.992 -30.920 1.00 78.12 77 ALA A C 1
ATOM 627 O O . ALA A 1 77 ? -16.957 3.850 -30.763 1.00 78.12 77 ALA A O 1
ATOM 628 N N . PRO A 1 78 ? -19.128 3.243 -30.694 1.00 75.75 78 PRO A N 1
ATOM 629 C CA . PRO A 1 78 ? -19.581 4.499 -30.115 1.00 75.75 78 PRO A CA 1
ATOM 630 C C . PRO A 1 78 ? -19.020 4.664 -28.700 1.00 75.75 78 PRO A C 1
ATOM 632 O O . PRO A 1 78 ? -18.927 3.689 -27.948 1.00 75.75 78 PRO A O 1
ATOM 635 N N . ASP A 1 79 ? -18.661 5.899 -28.343 1.00 78.75 79 ASP A N 1
ATOM 636 C CA . ASP A 1 79 ? -18.165 6.218 -27.006 1.00 78.75 79 ASP A CA 1
ATOM 637 C C . ASP A 1 79 ? -19.167 5.780 -25.934 1.00 78.75 79 ASP A C 1
ATOM 639 O O . ASP A 1 79 ? -20.386 5.796 -26.137 1.00 78.75 79 ASP A O 1
ATOM 643 N N . ALA A 1 80 ? -18.652 5.410 -24.760 1.00 75.62 80 ALA A N 1
ATOM 644 C CA . ALA A 1 80 ? -19.478 4.917 -23.661 1.00 75.62 80 ALA A CA 1
ATOM 645 C C . ALA A 1 80 ? -20.585 5.913 -23.273 1.00 75.62 80 ALA A C 1
ATOM 647 O O . ALA A 1 80 ? -21.691 5.499 -22.930 1.00 75.62 80 ALA A O 1
ATOM 648 N N . ASP A 1 81 ? -20.320 7.213 -23.402 1.00 73.69 81 ASP A N 1
ATOM 649 C CA . ASP A 1 81 ? -21.285 8.276 -23.118 1.00 73.69 81 ASP A CA 1
ATOM 650 C C . ASP A 1 81 ? -22.425 8.341 -24.145 1.00 73.69 81 ASP A C 1
ATOM 652 O O . ASP A 1 81 ? -23.521 8.790 -23.816 1.00 73.69 81 ASP A O 1
ATOM 656 N N . VAL A 1 82 ? -22.198 7.862 -25.371 1.00 77.12 82 VAL A N 1
ATOM 657 C CA . VAL A 1 82 ? -23.223 7.764 -26.422 1.00 77.12 82 VAL A CA 1
ATOM 6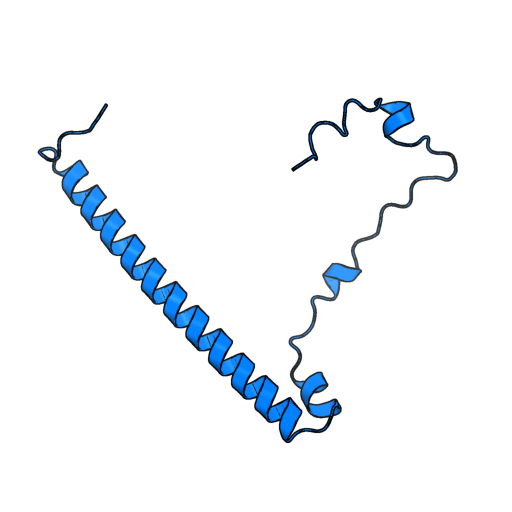58 C C . VAL A 1 82 ? -24.095 6.526 -26.209 1.00 77.12 82 VAL A C 1
ATOM 660 O O . VAL A 1 82 ? -25.299 6.577 -26.444 1.00 77.12 82 VAL A O 1
ATOM 663 N N . VAL A 1 83 ? -23.509 5.421 -25.735 1.00 76.31 83 VAL A N 1
ATOM 664 C CA . VAL A 1 83 ? -24.222 4.148 -25.518 1.00 76.31 83 VAL A CA 1
ATOM 665 C C . VAL A 1 83 ? -25.001 4.135 -24.205 1.00 76.31 83 VAL A C 1
ATOM 667 O O . VAL A 1 83 ? -26.165 3.745 -24.175 1.00 76.31 83 VAL A O 1
ATOM 670 N N . PHE A 1 84 ? -24.363 4.542 -23.111 1.00 81.00 84 PHE A N 1
ATOM 671 C CA . PHE A 1 84 ? -24.920 4.447 -21.759 1.00 81.00 84 PHE A CA 1
ATOM 672 C C . PHE A 1 84 ? -25.406 5.798 -21.217 1.00 81.00 84 PHE A C 1
ATOM 674 O O . PHE A 1 84 ? -25.992 5.857 -20.133 1.00 81.00 84 PHE A O 1
ATOM 681 N N . GLY A 1 85 ? -25.189 6.884 -21.968 1.00 72.50 85 GLY A N 1
ATOM 682 C CA . GLY A 1 85 ? -25.474 8.244 -21.528 1.00 72.50 85 GLY A CA 1
ATOM 683 C C . GLY A 1 85 ? -24.462 8.749 -20.494 1.00 72.50 85 GLY A C 1
ATOM 684 O O . GLY A 1 85 ? -23.798 7.988 -19.792 1.00 72.50 85 GLY A O 1
ATOM 685 N N . THR A 1 86 ? -24.418 10.066 -20.297 1.00 71.94 86 THR A N 1
ATOM 686 C CA . THR A 1 86 ? -23.551 10.752 -19.311 1.00 71.94 86 THR A CA 1
ATOM 687 C C . THR A 1 86 ? -23.903 10.462 -17.839 1.00 71.94 86 THR A C 1
ATOM 689 O O . THR A 1 86 ? -23.382 11.089 -16.915 1.00 71.94 86 THR A O 1
ATOM 692 N N . HIS A 1 87 ? -24.801 9.506 -17.582 1.00 62.34 87 HIS A N 1
ATOM 693 C CA . HIS A 1 87 ? -25.203 9.098 -16.235 1.00 62.34 87 HIS A CA 1
ATOM 694 C C . HIS A 1 87 ? -24.107 8.299 -15.513 1.00 62.34 87 HIS A C 1
ATOM 696 O O . HIS A 1 87 ? -24.102 8.258 -14.282 1.00 62.34 87 HIS A O 1
ATOM 702 N N . SER A 1 88 ? -23.170 7.697 -16.255 1.00 60.03 88 SER A N 1
ATOM 703 C CA . SER A 1 88 ? -22.046 6.928 -15.706 1.00 60.03 88 SER A CA 1
ATOM 704 C C . SER A 1 88 ? -20.930 7.814 -15.131 1.00 60.03 88 SER A C 1
ATOM 706 O O . SER A 1 88 ? -20.280 7.422 -14.165 1.00 60.03 88 SER A O 1
ATOM 708 N N . GLN A 1 89 ? -20.745 9.032 -15.654 1.00 60.28 89 GLN A N 1
ATOM 709 C CA . GLN A 1 89 ? -19.656 9.935 -15.252 1.00 60.28 89 GLN A CA 1
ATOM 710 C C . GLN A 1 89 ? -19.916 10.688 -13.940 1.00 60.28 89 GLN A C 1
ATOM 712 O O . GLN A 1 89 ? -18.976 11.107 -13.268 1.00 60.28 89 GLN A O 1
ATOM 717 N N . LYS A 1 90 ? -21.178 10.814 -13.504 1.00 57.84 90 LYS A N 1
ATOM 718 C CA . LYS A 1 90 ? -21.548 11.581 -12.294 1.00 57.84 90 LYS A CA 1
ATOM 719 C C . LYS A 1 90 ? -21.097 10.954 -10.965 1.00 57.84 90 LYS A C 1
ATOM 721 O O . LYS A 1 90 ? -21.427 11.486 -9.911 1.00 57.84 90 LYS A O 1
ATOM 726 N N . ARG A 1 91 ? -20.375 9.828 -10.984 1.00 56.34 91 ARG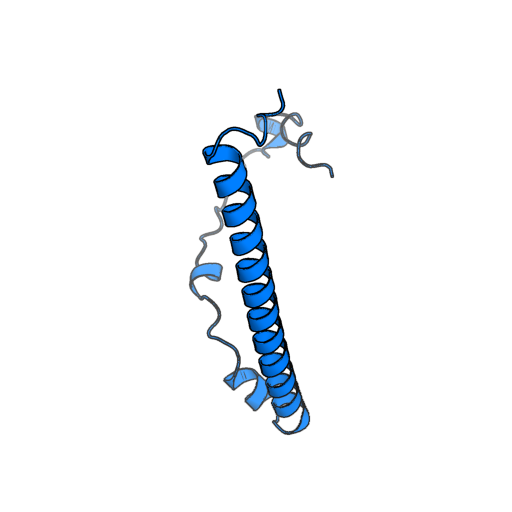 A N 1
ATOM 727 C CA . ARG A 1 91 ? -19.840 9.183 -9.770 1.00 56.34 91 ARG A CA 1
ATOM 728 C C . ARG A 1 91 ? -18.334 9.365 -9.573 1.00 56.34 91 ARG A C 1
ATOM 730 O O . ARG A 1 91 ? -17.818 8.903 -8.562 1.00 56.34 91 ARG A O 1
ATOM 737 N N . CYS A 1 92 ? -17.653 10.059 -10.484 1.00 53.59 92 CYS A N 1
ATOM 738 C CA . CYS A 1 92 ? -16.211 10.297 -10.411 1.00 53.59 92 CYS A CA 1
ATOM 739 C C . CYS A 1 92 ? -15.906 11.802 -10.444 1.00 53.59 92 CYS A C 1
ATOM 741 O O . CYS A 1 92 ? -15.197 12.274 -11.324 1.00 53.59 92 CYS A O 1
ATOM 743 N N . ALA A 1 93 ? -16.472 12.562 -9.510 1.00 47.97 93 ALA A N 1
ATOM 744 C CA . ALA A 1 93 ? -16.026 13.919 -9.217 1.00 47.97 93 ALA A CA 1
ATOM 745 C C . ALA A 1 93 ? -15.807 14.012 -7.702 1.00 47.97 93 ALA A C 1
ATOM 747 O O . ALA A 1 93 ? -16.769 14.138 -6.946 1.00 47.97 93 ALA A O 1
ATOM 748 N N . ASN A 1 94 ? -14.547 13.849 -7.293 1.00 42.12 94 ASN A N 1
ATOM 749 C CA . ASN A 1 94 ? -14.009 14.424 -6.062 1.00 42.12 94 ASN A CA 1
ATOM 750 C C . ASN A 1 94 ? -13.281 15.704 -6.457 1.00 42.12 94 ASN A C 1
ATOM 752 O O . ASN A 1 94 ? -12.561 15.640 -7.482 1.00 42.12 94 ASN A O 1
#

Radius of gyration: 26.05 Å; Cα contacts (8 Å, |Δi|>4): 19; chains: 1; bounding box: 55×24×68 Å